Protein AF-A0A4R0KZB4-F1 (afdb_monomer_lite)

Foldseek 3Di:
DDFADQDPPWPQVQFQWDDDDPDIKTAHPVRQKIWDQDRVVRWIFIAGNQFFTAAIAHTNPRHGPGGGDPPHGDDD

InterPro domains:
  IPR009105 Colicin E3-like ribonuclease domain [PF09000] (18-74)
  IPR036725 Colicin E3-like ribonuclease domain superfamily [G3DSA:3.10.380.10] (5-76)
  IPR036725 Colicin E3-like ribonuclease domain superfamily [SSF63840] (20-75)

Sequence (76 aa):
MSPIPRPTPCFLDTQIKLVRRGGLRWASADGSRLWEWDSLHGHIEGYNKRGRHVGVFEARTGQRIGPAVPGRRIDV

pLDDT: mean 93.22, std 7.53, range [58.5, 98.25]

Organism: NCBI:txid722689

Secondary structure (DSSP, 8-state):
-PPPPPPSS-GGGGSEEEEETTEEEEE-TTSSEEEEEETTTTEEEEEETTSBEEEEE-TTT--EEE---TT-B---

Structure (mmCIF, N/CA/C/O backbone):
data_AF-A0A4R0KZB4-F1
#
_entry.id   AF-A0A4R0KZB4-F1
#
loop_
_atom_site.group_PDB
_atom_site.id
_atom_site.type_symbol
_atom_site.label_atom_id
_atom_site.label_alt_id
_atom_site.label_comp_id
_atom_site.label_asym_id
_atom_site.label_entity_id
_atom_site.label_seq_id
_atom_site.pdbx_PDB_ins_code
_atom_site.Cartn_x
_atom_site.Cartn_y
_atom_site.Cartn_z
_atom_site.occupancy
_atom_site.B_iso_or_equiv
_atom_site.auth_seq_id
_atom_site.auth_comp_id
_atom_site.auth_asym_id
_atom_site.auth_atom_id
_atom_site.pdbx_PDB_model_num
ATOM 1 N N . MET A 1 1 ? 4.642 -22.813 -0.247 1.00 66.31 1 MET A N 1
ATOM 2 C CA . MET A 1 1 ? 4.977 -21.708 -1.172 1.00 66.31 1 MET A CA 1
ATOM 3 C C . MET A 1 1 ? 5.905 -20.755 -0.445 1.00 66.31 1 MET A C 1
ATOM 5 O O . MET A 1 1 ? 5.622 -20.435 0.703 1.00 66.31 1 MET A O 1
ATOM 9 N N . SER A 1 2 ? 7.021 -20.371 -1.062 1.00 84.81 2 SER A N 1
ATOM 10 C CA . SER A 1 2 ? 7.943 -19.384 -0.486 1.00 84.81 2 SER A CA 1
ATOM 11 C C . SER A 1 2 ? 7.356 -17.974 -0.622 1.00 84.81 2 SER A C 1
ATOM 13 O O . SER A 1 2 ? 6.720 -17.705 -1.641 1.00 84.81 2 SER A O 1
ATOM 15 N N . PRO A 1 3 ? 7.547 -17.079 0.363 1.00 91.19 3 PRO A N 1
ATOM 16 C CA . PRO A 1 3 ? 7.050 -15.711 0.272 1.00 91.19 3 PRO A CA 1
ATOM 17 C C . PRO A 1 3 ? 7.730 -14.960 -0.878 1.00 91.19 3 PRO A C 1
ATOM 19 O O . PRO A 1 3 ? 8.953 -15.003 -1.024 1.00 91.19 3 PRO A O 1
ATOM 22 N N . ILE A 1 4 ? 6.937 -14.240 -1.668 1.00 94.19 4 ILE A N 1
ATOM 23 C CA . ILE A 1 4 ? 7.406 -13.353 -2.729 1.00 94.19 4 ILE A CA 1
ATOM 24 C C . ILE A 1 4 ? 8.079 -12.139 -2.069 1.00 94.19 4 ILE A C 1
ATOM 26 O O . ILE A 1 4 ? 7.444 -11.430 -1.271 1.00 94.19 4 ILE A O 1
ATOM 30 N N . PRO A 1 5 ? 9.369 -11.885 -2.356 1.00 94.06 5 PRO A N 1
ATOM 31 C CA . PRO A 1 5 ? 10.067 -10.731 -1.814 1.00 94.06 5 PRO A CA 1
ATOM 32 C C . PRO A 1 5 ? 9.533 -9.436 -2.433 1.00 94.06 5 PRO A C 1
ATOM 34 O O . PRO A 1 5 ? 9.120 -9.407 -3.593 1.00 94.06 5 PRO A O 1
ATOM 37 N N . ARG A 1 6 ? 9.582 -8.338 -1.668 1.00 94.50 6 ARG A N 1
ATOM 38 C CA . ARG A 1 6 ? 9.276 -7.006 -2.208 1.00 94.50 6 ARG A CA 1
ATOM 39 C C . ARG A 1 6 ? 10.271 -6.665 -3.326 1.00 94.50 6 ARG A C 1
ATOM 41 O O . ARG A 1 6 ? 11.471 -6.843 -3.110 1.00 94.50 6 ARG A O 1
ATOM 48 N N . PRO A 1 7 ? 9.813 -6.165 -4.487 1.00 94.69 7 PRO A N 1
ATOM 49 C CA . PRO A 1 7 ? 10.714 -5.745 -5.553 1.00 94.69 7 PRO A CA 1
ATOM 50 C C . PRO A 1 7 ? 11.517 -4.504 -5.148 1.00 94.69 7 PRO A C 1
ATOM 52 O O . PRO A 1 7 ? 11.160 -3.789 -4.217 1.00 94.69 7 PRO A O 1
ATOM 55 N N . THR A 1 8 ? 12.583 -4.214 -5.891 1.00 92.25 8 THR A N 1
ATOM 56 C CA . THR A 1 8 ? 13.320 -2.948 -5.787 1.00 92.25 8 THR A CA 1
ATOM 57 C C . THR A 1 8 ? 13.368 -2.297 -7.176 1.00 92.25 8 THR A C 1
ATOM 59 O O . THR A 1 8 ? 13.761 -2.967 -8.139 1.00 92.25 8 THR A O 1
ATOM 62 N N . PRO A 1 9 ? 12.917 -1.038 -7.346 1.00 94.50 9 PRO A N 1
ATOM 63 C CA . PRO A 1 9 ? 12.201 -0.207 -6.363 1.00 94.50 9 PRO A CA 1
ATOM 64 C C . PRO A 1 9 ? 10.796 -0.735 -6.004 1.00 94.50 9 PRO A C 1
ATOM 66 O O . PRO A 1 9 ? 10.179 -1.437 -6.810 1.00 94.50 9 PRO A O 1
ATOM 69 N N . CYS A 1 10 ? 10.288 -0.356 -4.824 1.00 96.06 10 CYS A N 1
ATOM 70 C CA . CYS A 1 10 ? 8.909 -0.583 -4.381 1.00 96.06 10 CYS A CA 1
ATOM 71 C C . CYS A 1 10 ? 8.220 0.739 -4.008 1.00 96.06 10 CYS A C 1
ATOM 73 O O . CYS A 1 10 ? 8.815 1.600 -3.363 1.00 96.06 10 CYS A O 1
ATOM 75 N N . PHE A 1 11 ? 6.927 0.866 -4.313 1.00 96.69 11 PHE A N 1
ATOM 76 C CA . PHE A 1 11 ? 6.093 1.987 -3.874 1.00 96.69 11 PHE A CA 1
ATOM 77 C C . PHE A 1 11 ? 6.174 2.202 -2.354 1.00 96.69 11 PHE A C 1
ATOM 79 O O . PHE A 1 11 ? 6.270 3.340 -1.900 1.00 96.69 11 PHE A O 1
ATOM 86 N N . LEU A 1 12 ? 6.217 1.123 -1.562 1.00 96.44 12 LEU A N 1
ATOM 87 C CA . LEU A 1 12 ? 6.312 1.191 -0.097 1.00 96.44 12 LEU A CA 1
ATOM 88 C C . LEU A 1 12 ? 7.596 1.857 0.409 1.00 96.44 12 LEU A C 1
ATOM 90 O O . LEU A 1 12 ? 7.613 2.335 1.541 1.00 96.44 12 LEU A O 1
ATOM 94 N N . ASP A 1 13 ? 8.650 1.924 -0.406 1.00 95.50 13 ASP A N 1
ATOM 95 C CA . ASP A 1 13 ? 9.900 2.594 -0.032 1.00 95.50 13 ASP A CA 1
ATOM 96 C C . ASP A 1 13 ? 9.720 4.124 0.043 1.00 95.50 13 ASP A C 1
ATOM 98 O O . ASP A 1 13 ? 10.499 4.809 0.697 1.00 95.50 13 ASP A O 1
ATOM 102 N N . THR A 1 14 ? 8.651 4.655 -0.565 1.00 95.50 14 THR A N 1
ATOM 103 C CA . THR A 1 14 ? 8.251 6.073 -0.478 1.00 95.50 14 THR A CA 1
ATOM 104 C C . THR A 1 14 ? 7.285 6.365 0.676 1.00 95.50 14 THR A C 1
ATOM 106 O O . THR A 1 14 ? 6.914 7.516 0.900 1.00 95.50 14 THR A O 1
ATOM 109 N N . GLN A 1 15 ? 6.839 5.333 1.396 1.00 96.69 15 GLN A N 1
ATOM 110 C CA . GLN A 1 15 ? 5.824 5.434 2.444 1.00 96.69 15 GLN A CA 1
ATOM 111 C C . GLN A 1 15 ? 6.466 5.375 3.836 1.00 96.69 15 GLN A C 1
ATOM 113 O O . GLN A 1 15 ? 7.553 4.827 4.028 1.00 96.69 15 GLN A O 1
ATOM 118 N N . ILE A 1 16 ? 5.775 5.900 4.848 1.00 96.31 16 IL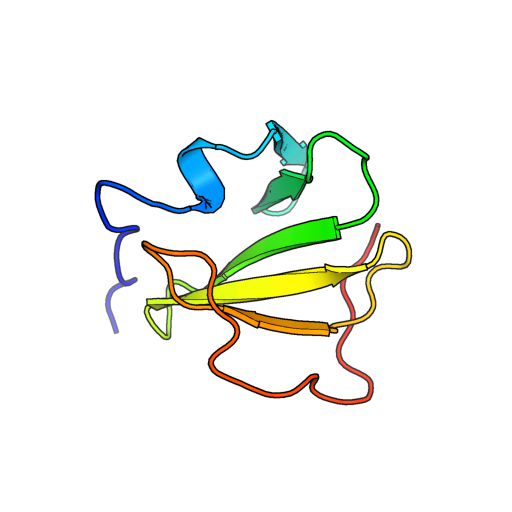E A N 1
ATOM 119 C CA . ILE A 1 16 ? 6.280 5.916 6.224 1.00 96.31 16 ILE A CA 1
ATOM 120 C C . ILE A 1 16 ? 6.120 4.522 6.823 1.00 96.31 16 ILE A C 1
ATOM 122 O O . ILE A 1 16 ? 5.002 4.064 7.055 1.00 96.31 16 ILE A O 1
ATOM 126 N N . LYS A 1 17 ? 7.234 3.842 7.099 1.00 94.69 17 LYS A N 1
ATOM 127 C CA . LYS A 1 17 ? 7.229 2.517 7.728 1.00 94.69 17 LYS A CA 1
ATOM 128 C C . LYS A 1 17 ? 6.734 2.604 9.176 1.00 94.69 17 LYS A C 1
ATOM 130 O O . LYS A 1 17 ? 7.324 3.288 10.007 1.00 94.69 17 LYS A O 1
ATOM 135 N N . LEU A 1 18 ? 5.684 1.852 9.485 1.00 90.94 18 LEU A N 1
ATOM 136 C CA . LEU A 1 18 ? 5.123 1.681 10.819 1.00 90.94 18 LEU A CA 1
ATOM 137 C C . LEU A 1 18 ? 5.575 0.337 11.397 1.00 90.94 18 LEU A C 1
ATOM 139 O O . LEU A 1 18 ? 5.345 -0.721 10.806 1.00 90.94 18 LEU A O 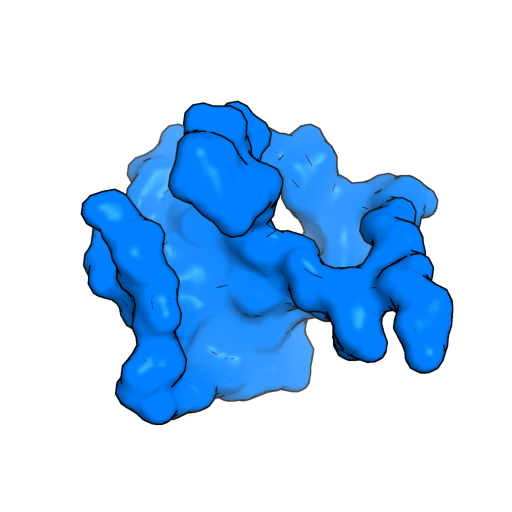1
ATOM 143 N N . VAL A 1 19 ? 6.192 0.368 12.577 1.00 78.25 19 VAL A N 1
ATOM 144 C CA . VAL A 1 19 ? 6.534 -0.843 13.333 1.00 78.25 19 VAL A CA 1
ATOM 145 C C . VAL A 1 19 ? 5.436 -1.081 14.365 1.00 78.25 19 VAL A C 1
ATOM 147 O O . VAL A 1 19 ? 5.284 -0.301 15.302 1.00 78.25 19 VAL A O 1
ATOM 150 N N . ARG A 1 20 ? 4.649 -2.148 14.193 1.00 73.69 20 ARG A N 1
ATOM 151 C CA . ARG A 1 20 ? 3.624 -2.572 15.157 1.00 73.69 20 ARG A CA 1
ATOM 152 C C . ARG A 1 20 ? 3.843 -4.020 15.584 1.00 73.69 20 ARG A C 1
ATOM 154 O O . ARG A 1 20 ? 4.410 -4.823 14.844 1.00 73.69 20 ARG A O 1
ATOM 161 N N . ARG A 1 21 ? 3.349 -4.369 16.777 1.00 58.50 21 ARG A N 1
ATOM 162 C CA . ARG A 1 21 ? 3.205 -5.771 17.195 1.00 58.50 21 ARG A CA 1
ATOM 163 C C . ARG A 1 21 ? 2.173 -6.425 16.267 1.00 58.50 21 ARG A C 1
ATOM 165 O O . ARG A 1 21 ? 1.003 -6.077 16.343 1.00 58.50 21 ARG A O 1
ATOM 172 N N . GLY A 1 22 ? 2.619 -7.300 15.365 1.00 65.81 22 GLY A N 1
ATOM 173 C CA . GLY A 1 22 ? 1.744 -8.029 14.432 1.00 65.81 22 GLY A CA 1
ATOM 174 C C . GLY A 1 22 ? 2.118 -7.935 12.950 1.00 65.81 22 GLY A C 1
ATOM 175 O O . GLY A 1 22 ? 1.549 -8.673 12.155 1.00 65.81 22 GLY A O 1
ATOM 176 N N . GLY A 1 23 ? 3.079 -7.088 12.562 1.00 76.88 23 GLY A N 1
ATOM 177 C CA . GLY A 1 23 ? 3.569 -7.045 11.180 1.00 76.88 23 GLY A CA 1
ATOM 178 C C . GLY A 1 23 ? 4.132 -5.691 10.754 1.00 76.88 23 GLY A C 1
ATOM 179 O O . GLY A 1 23 ? 4.029 -4.696 11.475 1.00 76.88 23 GLY A O 1
ATOM 180 N N . LEU A 1 24 ? 4.738 -5.660 9.564 1.00 89.06 24 LEU A N 1
ATOM 181 C CA . LEU A 1 24 ? 5.158 -4.415 8.923 1.00 89.06 24 LEU A CA 1
ATOM 182 C C . LEU A 1 24 ? 3.968 -3.765 8.221 1.00 89.06 24 LEU A C 1
ATOM 184 O O . LEU A 1 24 ? 3.304 -4.399 7.402 1.00 89.06 24 LEU A O 1
ATOM 188 N N . ARG A 1 25 ? 3.765 -2.477 8.492 1.00 93.56 25 ARG A N 1
ATOM 189 C CA . ARG A 1 25 ? 2.826 -1.626 7.762 1.00 93.56 25 ARG A CA 1
ATOM 190 C C . ARG A 1 25 ? 3.514 -0.375 7.278 1.00 93.56 25 ARG A C 1
ATOM 192 O O . ARG A 1 25 ? 4.573 -0.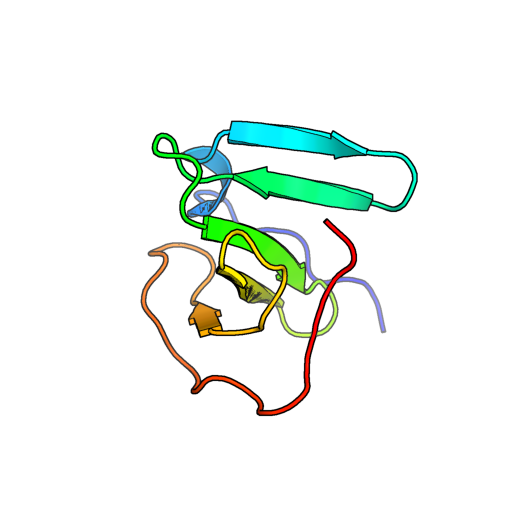004 7.778 1.00 93.56 25 ARG A O 1
ATOM 199 N N . TRP A 1 26 ? 2.866 0.304 6.350 1.00 95.94 26 TRP A N 1
ATOM 200 C CA . TRP A 1 26 ? 3.258 1.636 5.935 1.00 95.94 26 TRP A CA 1
ATOM 201 C C . TRP A 1 26 ? 2.056 2.565 5.968 1.00 95.94 26 TRP A C 1
ATOM 203 O O . TRP A 1 26 ? 0.928 2.127 5.756 1.00 95.94 26 TRP A O 1
ATOM 213 N N . ALA A 1 27 ? 2.295 3.841 6.234 1.00 96.19 27 ALA A N 1
ATOM 214 C CA . ALA A 1 27 ? 1.308 4.898 6.103 1.00 96.19 27 ALA A CA 1
ATOM 215 C C . ALA A 1 27 ? 1.717 5.865 4.996 1.00 96.19 27 ALA A C 1
ATOM 217 O O . ALA A 1 27 ? 2.907 6.116 4.782 1.00 96.19 27 ALA A O 1
ATOM 218 N N . SER A 1 28 ? 0.725 6.433 4.318 1.00 96.38 28 SER A N 1
ATOM 219 C CA . SER A 1 28 ? 0.955 7.612 3.489 1.00 96.38 28 SER A CA 1
ATOM 220 C C . SER A 1 28 ? 1.382 8.800 4.346 1.00 96.38 28 SER A C 1
ATOM 222 O O . SER A 1 28 ? 1.056 8.876 5.530 1.00 96.38 28 SER A O 1
ATOM 224 N N . ALA A 1 29 ? 2.107 9.745 3.744 1.00 95.25 29 ALA A N 1
ATOM 225 C CA . ALA A 1 29 ? 2.609 10.926 4.450 1.00 95.25 29 ALA A CA 1
ATOM 226 C C . ALA A 1 29 ? 1.491 11.771 5.096 1.00 95.25 29 ALA A C 1
ATOM 228 O O . ALA A 1 29 ? 1.695 12.363 6.149 1.00 95.25 29 ALA A O 1
ATOM 229 N N . ASP A 1 30 ? 0.296 11.781 4.497 1.00 94.75 30 ASP A N 1
ATOM 230 C CA . ASP A 1 30 ? -0.902 12.454 5.017 1.00 94.75 30 ASP A CA 1
ATOM 231 C C . ASP A 1 30 ? -1.687 11.620 6.058 1.00 94.75 30 ASP A C 1
ATOM 233 O O . ASP A 1 30 ? -2.709 12.071 6.578 1.00 94.75 30 ASP A O 1
ATOM 237 N N . GLY A 1 31 ? -1.265 10.380 6.332 1.00 93.00 31 GLY A N 1
ATOM 238 C CA . GLY A 1 31 ? -1.934 9.447 7.241 1.00 93.00 31 GLY A CA 1
ATOM 239 C C . GLY A 1 31 ? -3.316 8.963 6.779 1.00 93.00 31 GLY A C 1
ATOM 240 O O . GLY A 1 31 ? -4.044 8.340 7.557 1.00 93.00 31 GLY A O 1
ATOM 241 N N . SER A 1 32 ? -3.727 9.242 5.537 1.00 94.94 32 SER A N 1
ATOM 242 C CA . SER A 1 32 ? -5.053 8.862 5.031 1.00 94.94 32 SER A CA 1
ATOM 243 C C . SER A 1 32 ? -5.135 7.392 4.599 1.00 94.94 32 SER A C 1
ATOM 245 O O . SER A 1 32 ? -6.229 6.801 4.605 1.00 94.94 32 SER A O 1
ATOM 247 N N . ARG A 1 33 ? -3.985 6.786 4.274 1.00 96.62 33 ARG A N 1
ATOM 248 C CA . ARG A 1 33 ? -3.839 5.402 3.814 1.00 96.62 33 ARG A CA 1
ATOM 249 C C . ARG A 1 33 ? -2.887 4.595 4.681 1.00 96.62 33 ARG A C 1
ATOM 251 O O . ARG A 1 33 ? -1.901 5.108 5.203 1.00 96.62 33 ARG A O 1
ATOM 258 N N . LEU A 1 34 ? -3.194 3.306 4.765 1.00 96.62 34 LEU A N 1
ATOM 259 C CA . LEU A 1 34 ? -2.328 2.270 5.310 1.00 96.62 34 LEU A CA 1
ATOM 260 C C . LEU A 1 34 ? -2.069 1.226 4.226 1.00 96.62 34 LEU A C 1
ATOM 262 O O . LEU A 1 34 ? -2.948 0.957 3.406 1.00 96.62 34 LEU A O 1
ATOM 266 N N . TRP A 1 35 ? -0.888 0.627 4.253 1.00 97.00 35 TRP A N 1
ATOM 267 C CA . TRP A 1 35 ? -0.433 -0.332 3.258 1.00 97.00 35 TRP A CA 1
ATOM 268 C C . TRP A 1 35 ? 0.179 -1.558 3.927 1.00 97.00 35 TRP A C 1
ATOM 270 O O . TRP A 1 35 ? 0.896 -1.434 4.926 1.00 97.00 35 TRP A O 1
ATOM 280 N N . GLU A 1 36 ? -0.062 -2.725 3.340 1.00 95.69 36 GLU A N 1
ATOM 281 C CA . GLU A 1 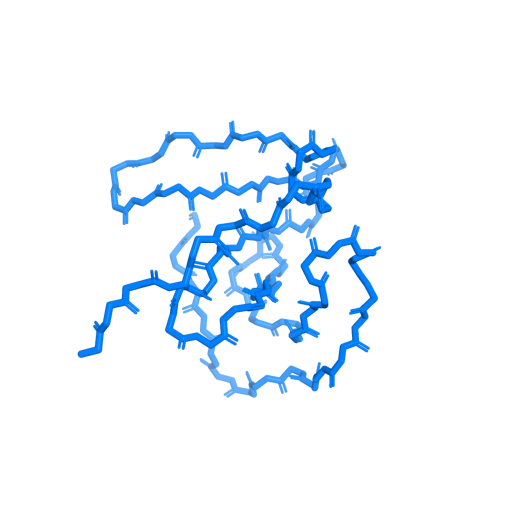36 ? 0.558 -3.998 3.711 1.00 95.69 36 GLU A CA 1
ATOM 282 C C . GLU A 1 36 ? 1.137 -4.679 2.468 1.00 95.69 36 GLU A C 1
ATOM 284 O O . GLU A 1 36 ? 0.572 -4.593 1.379 1.00 95.69 36 GLU A O 1
ATOM 289 N N . TRP A 1 37 ? 2.276 -5.354 2.633 1.00 95.94 37 TRP A N 1
ATOM 290 C CA . TRP A 1 37 ? 2.831 -6.211 1.589 1.00 95.94 37 TRP A CA 1
ATOM 291 C C . TRP A 1 37 ? 2.187 -7.592 1.661 1.00 95.94 37 TRP A C 1
ATOM 293 O O . TRP A 1 37 ? 2.348 -8.288 2.665 1.00 95.94 37 TRP A O 1
ATOM 303 N N . ASP A 1 38 ? 1.515 -7.998 0.588 1.00 95.00 38 ASP A N 1
ATOM 304 C CA . ASP A 1 38 ? 1.039 -9.364 0.418 1.00 95.00 38 ASP A CA 1
ATOM 305 C C . ASP A 1 38 ? 2.148 -10.206 -0.224 1.00 95.00 38 ASP A C 1
ATOM 307 O O . ASP A 1 38 ? 2.340 -10.221 -1.442 1.00 95.00 38 ASP A O 1
ATOM 311 N N . SER A 1 39 ? 2.901 -10.919 0.613 1.00 94.06 39 SER A N 1
ATOM 312 C CA . SER A 1 39 ? 3.977 -11.802 0.161 1.00 94.06 39 SER A CA 1
ATOM 313 C C . SER A 1 39 ? 3.482 -13.108 -0.462 1.00 94.06 39 SER A C 1
ATOM 315 O O . SER A 1 39 ? 4.295 -13.838 -1.022 1.00 94.06 39 SER A O 1
ATOM 317 N N . LEU A 1 40 ? 2.189 -13.431 -0.390 1.00 94.25 40 LEU A N 1
ATOM 318 C CA . LEU A 1 40 ? 1.639 -14.610 -1.061 1.00 94.25 40 LEU A CA 1
ATOM 319 C C . LEU A 1 40 ? 1.377 -14.326 -2.540 1.00 94.25 40 LEU A C 1
ATOM 321 O O . LEU A 1 40 ? 1.579 -15.206 -3.374 1.00 94.25 40 LEU A O 1
ATOM 325 N N . HIS A 1 41 ? 0.977 -13.097 -2.861 1.00 93.69 41 HIS A N 1
ATOM 326 C CA . HIS A 1 41 ? 0.547 -12.719 -4.207 1.00 93.69 41 HIS A CA 1
ATOM 327 C C . HIS A 1 41 ? 1.436 -11.662 -4.882 1.00 93.69 41 HIS A C 1
ATOM 329 O O . HIS A 1 41 ? 1.308 -11.432 -6.083 1.00 93.69 41 HIS A O 1
ATOM 335 N N . GLY A 1 42 ? 2.357 -11.029 -4.150 1.00 95.38 42 GLY A N 1
ATOM 336 C CA . GLY A 1 42 ? 3.328 -10.091 -4.716 1.00 95.38 42 GLY A CA 1
ATOM 337 C C . GLY A 1 42 ? 2.756 -8.703 -5.016 1.00 95.38 42 GLY A C 1
ATOM 338 O O . GLY A 1 42 ? 3.229 -8.027 -5.930 1.00 95.38 42 GLY A O 1
ATOM 339 N N . HIS A 1 43 ? 1.747 -8.270 -4.261 1.00 96.94 43 HIS A N 1
ATOM 340 C CA . HIS A 1 43 ? 1.111 -6.962 -4.408 1.00 96.94 43 HIS A CA 1
ATOM 341 C C . HIS A 1 43 ? 0.935 -6.257 -3.063 1.00 96.94 43 HIS A C 1
ATOM 343 O O . HIS A 1 43 ? 1.266 -6.777 -1.999 1.00 96.94 43 HIS A O 1
ATOM 349 N N . ILE A 1 44 ? 0.434 -5.028 -3.113 1.00 97.75 44 ILE A N 1
ATOM 350 C CA . ILE A 1 44 ? 0.192 -4.203 -1.935 1.00 97.75 44 ILE A CA 1
ATOM 351 C C . ILE A 1 44 ? -1.312 -4.165 -1.670 1.00 97.75 44 ILE A C 1
ATOM 353 O O . ILE A 1 44 ? -2.089 -3.778 -2.541 1.00 97.75 44 ILE A O 1
ATOM 357 N N . GLU A 1 45 ? -1.720 -4.518 -0.455 1.00 97.56 45 GLU A N 1
ATOM 358 C CA . GLU A 1 45 ? -3.088 -4.290 0.017 1.00 97.56 45 GLU A CA 1
ATOM 359 C C . GLU A 1 45 ? -3.177 -2.868 0.586 1.00 97.56 45 GLU A C 1
ATOM 361 O O . GLU A 1 45 ? -2.384 -2.475 1.449 1.00 97.56 45 GLU A O 1
ATOM 366 N N . GLY A 1 46 ? -4.139 -2.079 0.106 1.00 97.50 46 GLY A N 1
ATOM 367 C CA . GLY A 1 46 ? -4.368 -0.718 0.583 1.00 97.50 46 GLY A CA 1
ATOM 368 C C . GLY A 1 46 ? -5.590 -0.615 1.481 1.00 97.50 46 GLY A C 1
ATOM 369 O O . GLY A 1 46 ? -6.651 -1.172 1.196 1.00 97.50 46 GLY A O 1
ATOM 370 N N . TYR A 1 47 ? -5.485 0.198 2.528 1.00 97.31 47 TYR A N 1
ATOM 371 C CA . TYR A 1 47 ? -6.550 0.453 3.492 1.00 97.31 47 TYR A CA 1
ATOM 372 C C . TYR A 1 47 ? -6.707 1.951 3.758 1.00 97.31 47 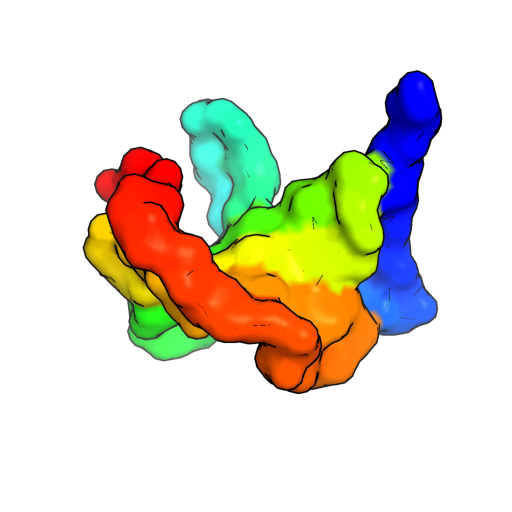TYR A C 1
ATOM 374 O O . TYR A 1 47 ? -5.795 2.749 3.551 1.00 97.31 47 TYR A O 1
ATOM 382 N N . AS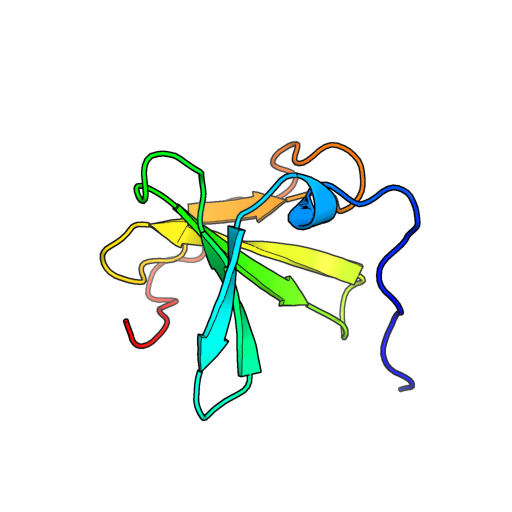N A 1 48 ? -7.886 2.372 4.211 1.00 96.75 48 ASN A N 1
ATOM 383 C CA . ASN A 1 48 ? -8.071 3.724 4.745 1.00 96.75 48 ASN A CA 1
ATOM 384 C C . ASN A 1 48 ? -7.664 3.802 6.226 1.00 96.75 48 ASN A C 1
ATOM 386 O O . ASN A 1 48 ? -7.482 2.781 6.887 1.00 96.75 48 ASN A O 1
ATOM 390 N N . LYS A 1 49 ? -7.633 5.017 6.786 1.00 94.81 49 LYS A N 1
ATOM 391 C CA . LYS A 1 49 ? -7.350 5.253 8.216 1.00 94.81 49 LYS A CA 1
ATOM 392 C C . LYS A 1 49 ? -8.267 4.533 9.222 1.00 94.81 49 LYS A C 1
ATOM 394 O O . LYS A 1 49 ? -7.972 4.515 10.406 1.00 94.81 49 LYS A O 1
ATOM 399 N N . ARG A 1 50 ? -9.402 3.973 8.778 1.00 95.19 50 ARG A N 1
ATOM 400 C CA . ARG A 1 50 ? -10.341 3.169 9.594 1.00 95.19 50 ARG A CA 1
ATOM 401 C C . ARG A 1 50 ? -10.163 1.657 9.372 1.00 95.19 50 ARG A C 1
ATOM 403 O O . ARG A 1 50 ? -11.085 0.881 9.658 1.00 95.19 50 ARG A O 1
ATOM 410 N N . GLY A 1 51 ? -9.050 1.273 8.750 1.00 95.06 51 GLY A N 1
ATOM 411 C CA . GLY A 1 51 ? -8.681 -0.101 8.444 1.00 95.06 51 GLY A CA 1
ATOM 412 C C . GLY A 1 51 ? -9.527 -0.764 7.365 1.00 95.06 51 GLY A C 1
ATOM 413 O O . GLY A 1 51 ? -9.459 -1.973 7.227 1.00 95.06 51 GLY A O 1
ATOM 414 N N . ARG A 1 52 ? -10.368 -0.040 6.613 1.00 97.12 52 ARG A N 1
ATOM 415 C CA . ARG A 1 52 ? -11.188 -0.653 5.549 1.00 97.12 52 ARG A CA 1
ATOM 416 C C . ARG A 1 52 ? -10.364 -0.822 4.283 1.00 97.12 52 ARG A C 1
ATOM 418 O O . ARG A 1 52 ? -9.731 0.145 3.858 1.00 97.12 52 ARG A O 1
ATOM 425 N N . HIS A 1 53 ? -10.424 -2.008 3.684 1.00 97.88 53 HIS A N 1
ATOM 426 C CA . HIS A 1 53 ? -9.732 -2.308 2.438 1.00 97.88 53 HIS A CA 1
ATOM 427 C C . HIS A 1 53 ? -10.260 -1.428 1.299 1.00 97.88 53 HIS A C 1
ATOM 429 O O . HIS A 1 53 ? -11.469 -1.220 1.172 1.00 97.88 53 HIS A O 1
ATOM 435 N N . VAL A 1 54 ? -9.352 -0.858 0.507 1.00 97.62 54 VAL A N 1
ATOM 436 C CA . VAL A 1 54 ? -9.669 0.104 -0.563 1.00 97.62 54 VAL A CA 1
ATOM 437 C C . VAL A 1 54 ? -9.173 -0.331 -1.940 1.00 97.62 54 VAL A C 1
ATOM 439 O O . VAL A 1 54 ? -9.507 0.322 -2.930 1.00 97.62 54 VAL A O 1
ATOM 442 N N . GLY A 1 55 ? -8.424 -1.429 -2.016 1.00 97.88 55 GLY A N 1
ATOM 443 C CA . GLY A 1 55 ? -8.000 -2.021 -3.273 1.00 97.88 55 GLY A CA 1
ATOM 444 C C . GLY A 1 55 ? -6.639 -2.688 -3.192 1.00 97.88 55 GLY A C 1
ATOM 445 O O . GLY A 1 55 ? -5.924 -2.579 -2.196 1.00 97.88 55 GLY A O 1
ATOM 446 N N . VAL A 1 56 ? -6.298 -3.321 -4.306 1.00 98.25 56 VAL A N 1
ATOM 447 C CA . VAL A 1 56 ? -5.009 -3.969 -4.527 1.00 98.25 56 VAL A CA 1
ATOM 448 C C . VAL A 1 56 ? -4.162 -3.095 -5.437 1.00 98.25 56 VAL A C 1
ATOM 450 O O . VAL A 1 56 ? -4.670 -2.561 -6.428 1.00 98.25 56 VAL A O 1
ATOM 453 N N . PHE A 1 57 ? -2.884 -2.944 -5.110 1.00 98.25 57 PHE A N 1
ATOM 454 C CA . PHE A 1 57 ? -1.970 -2.017 -5.764 1.00 98.25 57 PHE A CA 1
ATOM 455 C C . PHE A 1 57 ? -0.701 -2.729 -6.236 1.00 98.25 57 PHE A C 1
ATOM 457 O O . PHE A 1 57 ? -0.169 -3.612 -5.563 1.00 98.25 57 PHE A O 1
ATOM 464 N N . GLU A 1 58 ? -0.217 -2.336 -7.410 1.00 97.69 58 GLU A N 1
ATOM 465 C CA . GLU A 1 58 ? 1.016 -2.849 -7.993 1.00 97.69 58 GLU A CA 1
ATOM 466 C C . GLU A 1 58 ? 2.232 -2.377 -7.183 1.00 97.69 58 GLU A C 1
ATOM 468 O O . GLU A 1 58 ? 2.308 -1.236 -6.721 1.00 97.69 58 GLU A O 1
ATOM 473 N N . ALA A 1 59 ? 3.184 -3.288 -6.992 1.00 97.19 59 ALA A N 1
ATOM 474 C CA . ALA A 1 59 ? 4.261 -3.151 -6.026 1.00 97.19 59 ALA A CA 1
ATOM 475 C C . ALA A 1 59 ? 5.272 -2.041 -6.348 1.00 97.19 59 ALA A C 1
ATOM 477 O O . ALA A 1 59 ? 5.826 -1.450 -5.421 1.00 97.19 59 ALA A O 1
ATOM 478 N N . ARG A 1 60 ? 5.559 -1.769 -7.626 1.00 96.19 60 ARG A N 1
ATOM 479 C CA . ARG A 1 60 ? 6.583 -0.804 -8.060 1.00 96.19 60 ARG A CA 1
ATOM 480 C C . ARG A 1 60 ? 6.032 0.613 -8.192 1.00 96.19 60 ARG A C 1
ATOM 482 O O . ARG A 1 60 ? 6.683 1.564 -7.778 1.00 96.19 60 ARG A O 1
ATOM 489 N N . THR A 1 61 ? 4.846 0.743 -8.766 1.00 96.19 61 THR A N 1
ATOM 490 C CA . THR A 1 61 ? 4.220 2.006 -9.174 1.00 96.19 61 THR A CA 1
ATOM 491 C C . THR A 1 61 ? 3.179 2.505 -8.181 1.00 96.19 61 THR A C 1
ATOM 493 O O . THR A 1 61 ? 2.890 3.698 -8.159 1.00 96.19 61 THR A O 1
ATOM 496 N N . GLY A 1 62 ? 2.585 1.615 -7.379 1.00 95.81 62 GLY A N 1
ATOM 497 C CA . GLY A 1 62 ? 1.441 1.946 -6.532 1.00 95.81 62 GLY A CA 1
ATOM 498 C C . GLY A 1 62 ? 0.145 2.168 -7.318 1.00 95.81 62 GLY A C 1
ATOM 499 O O . GLY A 1 62 ? -0.808 2.720 -6.770 1.00 95.81 62 GLY A O 1
ATOM 500 N N . GLN A 1 63 ? 0.074 1.769 -8.594 1.00 97.44 63 GLN A N 1
ATOM 501 C CA . GLN A 1 63 ? -1.168 1.834 -9.367 1.00 97.44 63 GLN A CA 1
ATOM 502 C C . GLN A 1 63 ? -2.170 0.793 -8.868 1.00 97.44 63 GLN A C 1
ATOM 504 O O . GLN A 1 63 ? -1.810 -0.346 -8.580 1.00 97.44 63 GLN A O 1
ATOM 509 N N . ARG A 1 64 ? -3.449 1.164 -8.781 1.00 97.94 64 ARG A N 1
ATOM 510 C CA . ARG A 1 64 ? -4.502 0.232 -8.366 1.00 97.94 64 ARG A CA 1
ATOM 511 C C . ARG A 1 64 ? -4.767 -0.791 -9.473 1.00 97.94 64 ARG A C 1
ATOM 513 O O . ARG A 1 64 ? -5.212 -0.412 -10.551 1.00 97.94 64 ARG A O 1
ATOM 520 N N . ILE A 1 65 ? -4.570 -2.069 -9.168 1.00 98.00 65 ILE A N 1
ATOM 521 C CA . ILE A 1 65 ? -4.781 -3.210 -10.074 1.00 98.00 65 ILE A CA 1
ATOM 522 C C . ILE A 1 65 ? -5.993 -4.066 -9.699 1.00 98.00 65 ILE A C 1
ATOM 524 O O . ILE A 1 65 ? -6.426 -4.895 -10.492 1.00 98.00 65 ILE A O 1
ATOM 528 N N . GLY A 1 66 ? -6.564 -3.863 -8.509 1.00 96.81 66 GLY A N 1
ATOM 529 C CA . GLY A 1 66 ? -7.735 -4.606 -8.053 1.00 96.81 66 GLY A CA 1
ATOM 530 C C . GLY A 1 66 ? -8.708 -3.757 -7.235 1.00 96.81 66 GLY A C 1
ATOM 531 O O . GLY A 1 66 ? -8.303 -2.773 -6.600 1.00 96.81 66 GLY A O 1
ATOM 532 N N . PRO A 1 67 ? -10.005 -4.108 -7.249 1.00 97.69 67 PRO A N 1
ATOM 533 C CA . PRO A 1 67 ? -11.026 -3.386 -6.508 1.00 97.69 67 PRO A CA 1
ATOM 534 C C . PRO A 1 67 ? -10.902 -3.614 -4.998 1.00 97.69 67 PRO A C 1
ATOM 536 O O . PRO A 1 67 ? -10.249 -4.542 -4.520 1.00 97.69 67 PRO A O 1
ATOM 539 N N . ALA A 1 68 ? -11.579 -2.763 -4.231 1.00 96.50 68 ALA A N 1
ATOM 540 C CA . ALA A 1 68 ? -11.766 -2.993 -2.809 1.00 96.50 68 ALA A CA 1
ATOM 541 C C . ALA A 1 68 ? -12.610 -4.256 -2.587 1.00 96.50 68 ALA A C 1
ATOM 543 O O . ALA A 1 68 ? -13.712 -4.368 -3.116 1.00 96.50 68 ALA A O 1
ATOM 544 N N . VAL A 1 69 ? -12.110 -5.172 -1.763 1.00 96.06 69 VAL A N 1
ATOM 545 C CA . VAL A 1 69 ? -12.882 -6.304 -1.227 1.00 96.06 69 VAL A CA 1
ATOM 546 C C . VAL A 1 69 ? -13.803 -5.815 -0.096 1.00 96.06 69 VAL A C 1
ATOM 548 O O . VAL A 1 69 ? -13.292 -5.416 0.959 1.00 96.06 69 VAL A O 1
ATOM 551 N N . PRO A 1 70 ? -15.141 -5.833 -0.267 1.00 93.56 70 PRO A N 1
ATOM 552 C CA . PRO A 1 70 ? -16.072 -5.412 0.775 1.00 93.56 70 PRO A CA 1
ATOM 553 C C . PRO A 1 70 ? -15.925 -6.265 2.039 1.00 93.56 70 PRO A C 1
ATOM 555 O O . PRO A 1 70 ? -15.717 -7.471 1.971 1.00 93.56 70 PRO A O 1
ATOM 558 N N . GLY A 1 71 ? -16.014 -5.634 3.210 1.00 93.31 71 GLY A N 1
ATOM 559 C CA . GLY A 1 71 ? -15.907 -6.323 4.502 1.00 93.31 71 GLY A CA 1
ATOM 560 C C . GLY A 1 71 ? -14.481 -6.667 4.948 1.00 93.31 71 GLY A C 1
ATOM 561 O O . GLY A 1 71 ? -14.278 -6.882 6.141 1.00 93.31 71 GLY A O 1
ATOM 562 N N . ARG A 1 72 ? -13.474 -6.634 4.059 1.00 95.12 72 ARG A N 1
ATOM 563 C CA . ARG A 1 72 ? -12.068 -6.833 4.447 1.00 95.12 72 ARG A CA 1
ATOM 564 C C . ARG A 1 72 ? -11.556 -5.636 5.248 1.00 95.12 72 ARG A C 1
ATOM 566 O O . ARG A 1 72 ? -11.684 -4.479 4.824 1.00 95.12 72 ARG A O 1
ATOM 573 N N . ARG A 1 73 ? -10.988 -5.913 6.424 1.00 94.75 73 ARG A N 1
ATOM 574 C CA . ARG A 1 73 ? -10.479 -4.894 7.344 1.00 94.75 73 ARG A CA 1
ATOM 575 C C . ARG A 1 73 ? -9.210 -5.343 8.053 1.00 94.75 73 ARG A C 1
ATOM 577 O O . ARG A 1 73 ? -9.005 -6.534 8.255 1.00 94.75 73 ARG A O 1
ATOM 584 N N . ILE A 1 74 ? -8.434 -4.358 8.480 1.00 91.62 74 ILE A N 1
ATOM 585 C CA . ILE A 1 74 ? -7.331 -4.505 9.426 1.00 91.62 74 ILE A CA 1
ATOM 586 C C . ILE A 1 74 ? -7.656 -3.780 10.731 1.00 91.62 74 ILE A C 1
ATOM 588 O O . ILE A 1 74 ? -8.431 -2.819 10.740 1.00 91.62 74 ILE A O 1
ATOM 592 N N . ASP A 1 75 ? -7.039 -4.235 11.816 1.00 89.38 75 ASP A N 1
ATOM 593 C CA . ASP A 1 75 ? -7.000 -3.508 13.088 1.00 89.38 75 ASP A CA 1
ATOM 594 C C . ASP A 1 75 ? -6.141 -2.238 12.949 1.00 89.38 75 ASP A C 1
ATOM 596 O O . ASP A 1 75 ? -5.126 -2.290 12.252 1.00 89.38 75 ASP A O 1
ATOM 600 N N . VAL A 1 76 ? -6.517 -1.099 13.544 1.00 85.69 76 VAL A N 1
ATOM 601 C CA . VAL A 1 76 ? -5.825 0.205 13.368 1.00 85.69 76 VAL A CA 1
ATOM 602 C C . VAL A 1 76 ? -5.580 0.934 14.675 1.00 85.69 76 VAL A C 1
ATOM 604 O O . VAL A 1 76 ? -6.475 0.935 15.534 1.00 85.69 76 VAL A O 1
#

Radius of gyration: 11.62 Å; chains: 1; bounding box: 29×34×27 Å